Protein AF-A0A2U1M2D0-F1 (afdb_monomer_lite)

Foldseek 3Di:
DKKKFQFADDDDCVLVVLCVVVVFPWDKDDDGRMIMIDGDDDLVSLQSVLVSVVVCCVVVVTDTDQQRMEFEDDVDDPVSRVVSSVVSVYHYDYPQDDDPNDTPPDDDPPPDD

pLDDT: mean 80.69, std 11.49, range [45.34, 94.44]

Sequence (113 aa):
MALRLKSFLWNSPVIKEFLKANDMNISSLQYADDAIFFGEWSKTNALCLVHILRCFHDVSGLRISLAKCQLFGIGIPLDDVESVSRSINCSFSFFPFTYLMLVVGKGIRKIEA

Secondary structure (DSSP, 8-state):
-EEEEE-S----HHHHHHHHHTT---EEEEETTEEEEE----HHHHHHHHHHHHHHHHHH-----GGG-EEE-SS--HHHHHHHHHHTT-EE--SSEEETTEEETS-------

Structure (mmCIF, N/CA/C/O backbone):
data_AF-A0A2U1M2D0-F1
#
_entry.id   AF-A0A2U1M2D0-F1
#
loop_
_atom_site.group_PDB
_atom_site.id
_atom_site.type_symbol
_atom_site.label_atom_id
_atom_site.label_alt_id
_atom_site.label_comp_id
_atom_site.label_asym_id
_atom_site.label_entity_id
_atom_site.label_seq_id
_atom_site.pdbx_PDB_ins_code
_atom_site.Cartn_x
_atom_site.Cartn_y
_atom_site.Cartn_z
_atom_site.occupancy
_atom_site.B_iso_or_equiv
_atom_site.auth_seq_id
_atom_site.auth_comp_id
_atom_site.auth_asym_id
_atom_site.auth_atom_id
_atom_site.pdbx_PDB_model_num
ATOM 1 N N . MET A 1 1 ? 5.231 1.578 -4.857 1.00 87.69 1 MET A N 1
ATOM 2 C CA . MET A 1 1 ? 3.915 0.984 -4.532 1.00 87.69 1 MET A CA 1
ATOM 3 C C . MET A 1 1 ? 2.949 2.085 -4.126 1.00 87.69 1 MET A C 1
ATOM 5 O O . MET A 1 1 ? 3.385 3.012 -3.450 1.00 87.69 1 MET A O 1
ATOM 9 N N . ALA A 1 2 ? 1.669 1.981 -4.496 1.00 84.81 2 ALA A N 1
ATOM 10 C CA . ALA A 1 2 ? 0.603 2.765 -3.873 1.00 84.81 2 ALA A CA 1
ATOM 11 C C . ALA A 1 2 ? -0.559 1.865 -3.414 1.00 84.81 2 ALA A C 1
ATOM 13 O O . ALA A 1 2 ? -0.935 0.951 -4.140 1.00 84.81 2 ALA A O 1
ATOM 14 N N . LEU A 1 3 ? -1.121 2.107 -2.228 1.00 85.00 3 LEU A N 1
ATOM 15 C CA . LEU A 1 3 ? -2.284 1.390 -1.691 1.00 85.00 3 LEU A CA 1
ATOM 16 C C . LEU A 1 3 ? -3.397 2.394 -1.394 1.00 85.00 3 LEU A C 1
ATOM 18 O O . LEU A 1 3 ? -3.248 3.231 -0.506 1.00 85.00 3 LEU A O 1
ATOM 22 N N . ARG A 1 4 ? -4.510 2.310 -2.125 1.00 85.38 4 ARG A N 1
ATOM 23 C CA . ARG A 1 4 ? -5.698 3.136 -1.888 1.00 85.38 4 ARG A CA 1
ATOM 24 C C . ARG A 1 4 ? -6.669 2.423 -0.955 1.00 85.38 4 ARG A C 1
ATOM 26 O O . ARG A 1 4 ? -7.036 1.279 -1.214 1.00 85.38 4 ARG A O 1
ATOM 33 N N . LEU A 1 5 ? -7.132 3.131 0.066 1.00 83.25 5 LEU A N 1
ATOM 34 C CA . LEU A 1 5 ? -8.208 2.752 0.971 1.00 83.25 5 LEU A CA 1
ATOM 35 C C . LEU A 1 5 ? -9.426 3.641 0.725 1.00 83.25 5 LEU A C 1
ATOM 37 O O . LEU A 1 5 ? -9.282 4.849 0.554 1.00 83.25 5 LEU A O 1
ATOM 41 N N . LYS A 1 6 ? -10.611 3.032 0.791 1.00 71.25 6 LYS A N 1
ATOM 42 C CA . LYS A 1 6 ? -11.896 3.729 0.893 1.00 71.25 6 LYS A CA 1
ATOM 43 C C . LYS A 1 6 ? -12.496 3.430 2.263 1.00 71.25 6 LYS A C 1
ATOM 45 O O . LYS A 1 6 ? -13.111 2.374 2.436 1.00 71.25 6 LYS A O 1
ATOM 50 N N . SER A 1 7 ? -12.249 4.278 3.255 1.00 64.88 7 SER A N 1
ATOM 51 C CA . SER A 1 7 ? -12.802 4.123 4.601 1.00 64.88 7 SER A CA 1
ATOM 52 C C . SER A 1 7 ? -13.029 5.477 5.266 1.00 64.88 7 SER A C 1
ATOM 54 O O . SER A 1 7 ? -12.135 6.316 5.327 1.00 64.88 7 SER A O 1
ATOM 56 N N . PHE A 1 8 ? -14.232 5.645 5.814 1.00 52.84 8 PHE A N 1
ATOM 57 C CA . PHE A 1 8 ? -14.684 6.852 6.497 1.00 52.84 8 PHE A CA 1
ATOM 58 C C . PHE A 1 8 ? -13.845 7.119 7.759 1.00 52.84 8 PHE A C 1
ATOM 60 O O . PHE A 1 8 ? -13.628 6.208 8.557 1.00 52.84 8 PHE A O 1
ATOM 67 N N . LEU A 1 9 ? -13.438 8.382 7.937 1.00 52.00 9 LEU A N 1
ATOM 68 C CA . LEU A 1 9 ? -12.725 8.945 9.098 1.00 52.00 9 LEU A CA 1
ATOM 69 C C . LEU A 1 9 ? -11.239 8.571 9.212 1.00 52.00 9 LEU A C 1
ATOM 71 O O . LEU A 1 9 ? -10.780 8.008 10.204 1.00 52.00 9 LEU A O 1
ATOM 75 N N . TRP A 1 10 ? -10.458 8.980 8.212 1.00 55.59 10 TRP A N 1
ATOM 76 C CA . TRP A 1 10 ? -9.002 8.854 8.212 1.00 55.59 10 TRP A CA 1
ATOM 77 C C . TRP A 1 10 ? -8.335 10.199 8.547 1.00 55.59 10 TRP A C 1
ATOM 79 O O . TRP A 1 10 ? -7.843 10.902 7.674 1.00 55.59 10 TRP A O 1
ATOM 89 N N . ASN A 1 11 ? -8.378 10.599 9.820 1.00 53.12 11 ASN A N 1
ATOM 90 C CA . ASN A 1 11 ? -7.683 11.799 10.320 1.00 53.12 11 ASN A CA 1
ATOM 91 C C . ASN A 1 11 ? -7.070 11.567 11.711 1.00 53.12 11 ASN A C 1
ATOM 93 O O . ASN A 1 11 ? -7.005 12.464 12.548 1.00 53.12 11 ASN A O 1
ATOM 97 N N . SER A 1 12 ? -6.643 10.331 11.983 1.00 58.22 12 SER A N 1
ATOM 98 C CA . SER A 1 12 ? -6.046 9.989 13.270 1.00 58.22 12 SER A CA 1
ATOM 99 C C . SER A 1 12 ? -4.518 10.143 13.223 1.00 58.22 12 SER A C 1
ATOM 101 O O . SER A 1 12 ? -3.878 9.514 12.371 1.00 58.22 12 SER A O 1
ATOM 103 N N . PRO A 1 13 ? -3.898 10.925 14.132 1.00 61.84 13 PRO A N 1
ATOM 104 C CA . PRO A 1 13 ? -2.436 11.023 14.252 1.00 61.84 13 PRO A CA 1
ATOM 105 C C . PRO A 1 13 ? -1.764 9.660 14.496 1.00 61.84 13 PRO A C 1
ATOM 107 O O . PRO A 1 13 ? -0.610 9.462 14.120 1.00 61.84 13 PRO A O 1
ATOM 110 N N . VAL A 1 14 ? -2.530 8.692 15.004 1.00 64.06 14 VAL A N 1
ATOM 111 C CA . VAL A 1 14 ? -2.115 7.325 15.329 1.00 64.06 14 VAL A CA 1
ATOM 112 C C . VAL A 1 14 ? -1.447 6.610 14.147 1.00 64.06 14 VAL A C 1
ATOM 114 O O . VAL A 1 14 ? -0.417 5.969 14.313 1.00 64.06 14 VAL A O 1
ATOM 117 N N . ILE A 1 15 ? -1.956 6.751 12.919 1.00 65.44 15 ILE A N 1
ATOM 118 C CA . ILE A 1 15 ? -1.387 6.028 11.764 1.00 65.44 15 ILE A CA 1
ATOM 119 C C . ILE A 1 15 ? -0.006 6.569 11.382 1.00 65.44 15 ILE A C 1
ATOM 121 O O . ILE A 1 15 ? 0.866 5.797 10.995 1.00 65.44 15 ILE A O 1
ATOM 125 N N . LYS A 1 16 ? 0.226 7.881 11.525 1.00 67.06 16 LYS A N 1
ATOM 126 C CA . LYS A 1 16 ? 1.554 8.467 11.282 1.00 67.06 16 LYS A CA 1
ATOM 127 C C . LYS A 1 16 ? 2.572 7.954 12.301 1.00 67.06 16 LYS A C 1
ATOM 129 O O . LYS A 1 16 ? 3.705 7.670 11.922 1.00 67.06 16 LYS A O 1
ATOM 134 N N . GLU A 1 17 ? 2.161 7.792 13.557 1.00 67.44 17 GLU A N 1
ATOM 135 C CA . GLU A 1 17 ? 3.004 7.203 14.601 1.00 67.44 17 GLU A CA 1
ATOM 136 C C . GLU A 1 17 ? 3.310 5.727 14.321 1.00 67.44 17 GLU A C 1
ATOM 138 O O . GLU A 1 17 ? 4.475 5.336 14.368 1.00 67.44 17 GLU A O 1
ATOM 143 N N . PHE A 1 18 ? 2.313 4.928 13.923 1.00 69.31 18 PHE A N 1
ATOM 144 C CA . PHE A 1 18 ? 2.526 3.521 13.559 1.00 69.31 18 PHE A CA 1
ATOM 145 C C . PHE A 1 18 ? 3.456 3.346 12.353 1.00 69.31 18 PHE A C 1
ATOM 147 O O . PHE A 1 18 ? 4.284 2.437 12.349 1.00 69.31 18 PHE A O 1
ATOM 154 N N . LEU A 1 19 ? 3.353 4.206 11.334 1.00 69.50 19 LEU A N 1
ATOM 155 C CA . LEU A 1 19 ? 4.252 4.155 10.176 1.00 69.50 19 LEU A CA 1
ATOM 156 C C . LEU A 1 19 ? 5.693 4.506 10.564 1.00 69.50 19 LEU A C 1
ATOM 158 O O . LEU A 1 19 ? 6.618 3.811 10.147 1.00 69.50 19 LEU A O 1
ATOM 162 N N . LYS A 1 20 ? 5.875 5.532 11.406 1.00 69.81 20 LYS A N 1
ATOM 163 C CA . LYS A 1 20 ? 7.194 5.944 11.903 1.00 69.81 20 LYS A CA 1
ATOM 164 C C . LYS A 1 20 ? 7.835 4.876 12.793 1.00 69.81 20 LYS A C 1
ATOM 166 O O . LYS A 1 20 ? 9.037 4.680 12.716 1.00 69.81 20 LYS A O 1
ATOM 171 N N . ALA A 1 21 ? 7.045 4.170 13.601 1.00 66.19 21 ALA A N 1
ATOM 172 C CA . ALA A 1 21 ? 7.539 3.118 14.491 1.00 66.19 21 ALA A CA 1
ATOM 173 C C . ALA A 1 21 ? 8.084 1.878 13.757 1.00 66.19 21 ALA A C 1
ATOM 175 O O . ALA A 1 21 ? 8.823 1.104 14.353 1.00 66.19 21 ALA A O 1
ATOM 176 N N . ASN A 1 22 ? 7.714 1.673 12.489 1.00 67.06 22 ASN A N 1
ATOM 177 C CA . ASN A 1 22 ? 8.141 0.518 11.693 1.00 67.06 22 ASN A CA 1
ATOM 178 C C . ASN A 1 22 ? 9.255 0.859 10.683 1.00 67.06 22 ASN A C 1
ATOM 180 O O . ASN A 1 22 ? 9.485 0.069 9.770 1.00 67.06 22 ASN A O 1
ATOM 184 N N . ASP A 1 23 ? 9.887 2.040 10.793 1.00 68.06 23 ASP A N 1
ATOM 185 C CA . ASP A 1 23 ? 10.922 2.556 9.873 1.00 68.06 23 ASP A CA 1
ATOM 186 C C . ASP A 1 23 ? 10.551 2.463 8.381 1.00 68.06 23 ASP A C 1
ATOM 188 O O . ASP A 1 23 ? 11.397 2.456 7.485 1.00 68.06 23 ASP A O 1
ATOM 192 N N . MET A 1 24 ? 9.253 2.415 8.079 1.00 71.25 24 MET A N 1
ATOM 193 C CA . MET A 1 24 ? 8.790 2.352 6.707 1.00 71.25 24 MET A CA 1
ATOM 194 C C . MET A 1 24 ? 8.769 3.761 6.124 1.00 71.25 24 MET A C 1
ATOM 196 O O . MET A 1 24 ? 8.043 4.633 6.605 1.00 71.25 24 MET A O 1
ATOM 200 N N . ASN A 1 25 ? 9.516 3.979 5.040 1.00 77.62 25 ASN A N 1
ATOM 201 C CA . ASN A 1 25 ? 9.476 5.230 4.284 1.00 77.62 25 ASN A CA 1
ATOM 202 C C . ASN A 1 25 ? 8.185 5.309 3.449 1.00 77.62 25 ASN A C 1
ATOM 204 O O . ASN A 1 25 ? 8.184 5.113 2.230 1.00 77.62 25 ASN A O 1
ATOM 208 N N . ILE A 1 26 ? 7.063 5.509 4.140 1.00 80.19 26 ILE A N 1
ATOM 209 C C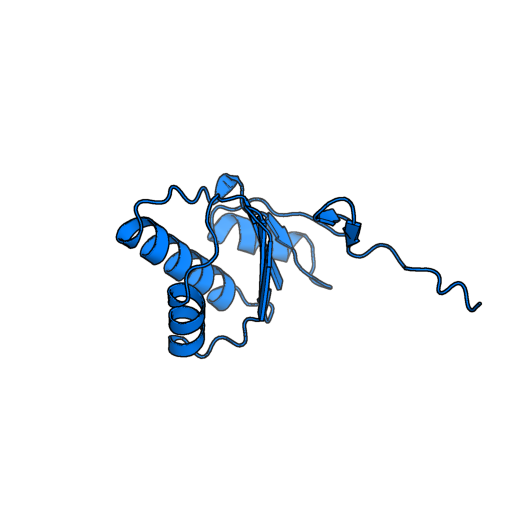A . ILE A 1 26 ? 5.725 5.562 3.561 1.00 80.19 26 ILE A CA 1
ATOM 210 C C . ILE A 1 26 ? 5.181 6.976 3.700 1.00 80.19 26 ILE A C 1
ATOM 212 O O . ILE A 1 26 ? 5.004 7.491 4.803 1.00 80.19 26 ILE A O 1
ATOM 216 N N . SER A 1 27 ? 4.863 7.591 2.567 1.00 84.12 27 SER A N 1
ATOM 217 C CA . SER A 1 27 ? 4.087 8.825 2.527 1.00 84.12 27 SER A CA 1
ATOM 218 C C . SER A 1 27 ? 2.603 8.501 2.366 1.00 84.12 27 SER A C 1
ATOM 220 O O . SER A 1 27 ? 2.221 7.421 1.917 1.00 84.12 27 SER A O 1
ATOM 222 N N . SER A 1 28 ? 1.726 9.415 2.776 1.00 84.06 28 SER A N 1
ATOM 223 C CA . SER A 1 28 ? 0.283 9.220 2.622 1.00 84.06 28 SER A CA 1
ATOM 224 C C . SER A 1 28 ? -0.403 10.494 2.151 1.00 84.06 28 SER A C 1
ATOM 226 O O . SER A 1 28 ? -0.009 11.597 2.527 1.00 84.06 28 SER A O 1
ATOM 228 N N . LEU A 1 29 ? -1.433 10.319 1.329 1.00 84.31 29 LEU A N 1
ATOM 229 C CA . LEU A 1 29 ? -2.343 11.348 0.847 1.00 84.31 29 LEU A CA 1
ATOM 230 C C . LEU A 1 29 ? -3.749 10.984 1.320 1.00 84.31 29 LEU A C 1
ATOM 232 O O . LEU A 1 29 ? -4.236 9.901 1.014 1.00 84.31 29 LEU A O 1
ATOM 236 N N . GLN A 1 30 ? -4.377 11.854 2.100 1.00 83.88 30 GLN A N 1
ATOM 237 C CA . GLN A 1 30 ? -5.644 11.569 2.772 1.00 83.88 30 GLN A CA 1
ATOM 238 C C . GLN A 1 30 ? -6.623 12.704 2.479 1.00 83.88 30 GLN A C 1
ATOM 240 O O . GLN A 1 30 ? -6.255 13.874 2.589 1.00 83.88 30 GLN A O 1
ATOM 245 N N . TYR A 1 31 ? -7.857 12.363 2.110 1.00 79.12 31 TYR A N 1
ATOM 246 C CA . TYR A 1 31 ? -8.938 13.323 1.926 1.00 79.12 31 TYR A CA 1
ATOM 247 C C . TYR A 1 31 ? -10.286 12.665 2.220 1.00 79.12 31 TYR A C 1
ATOM 249 O O . TYR A 1 31 ? -10.618 11.655 1.606 1.00 79.12 31 TYR A O 1
ATOM 257 N N . ALA A 1 32 ? -11.070 13.260 3.124 1.00 79.81 32 ALA A N 1
ATOM 258 C CA . ALA A 1 32 ? -12.366 12.741 3.567 1.00 79.81 32 ALA A CA 1
ATOM 259 C C . ALA A 1 32 ? -12.312 11.244 3.955 1.00 79.81 32 ALA A C 1
ATOM 261 O O . ALA A 1 32 ? -11.769 10.896 5.005 1.00 79.81 32 ALA A O 1
ATOM 262 N N . ASP A 1 33 ? -12.880 10.373 3.122 1.00 76.81 33 ASP A N 1
ATOM 263 C CA . ASP A 1 33 ? -12.965 8.920 3.280 1.00 76.81 33 ASP A CA 1
ATOM 264 C C . ASP A 1 33 ? -11.996 8.131 2.375 1.00 76.81 33 ASP A C 1
ATOM 266 O O . ASP A 1 33 ? -12.024 6.901 2.350 1.00 76.81 33 ASP A O 1
ATOM 270 N N . ASP A 1 34 ? -11.123 8.817 1.636 1.00 79.94 34 ASP A N 1
ATOM 271 C CA . ASP A 1 34 ? -10.203 8.235 0.660 1.00 79.94 34 ASP A CA 1
ATOM 272 C C . ASP A 1 34 ? -8.737 8.507 1.071 1.00 79.94 34 ASP A C 1
ATOM 274 O O . ASP A 1 34 ? -8.267 9.651 1.100 1.00 79.94 34 ASP A O 1
ATOM 278 N N . ALA A 1 35 ? -7.971 7.443 1.330 1.00 83.94 35 ALA A N 1
ATOM 279 C CA . ALA A 1 35 ? -6.547 7.522 1.670 1.00 83.94 35 ALA A CA 1
ATOM 280 C C . ALA A 1 35 ? -5.693 6.738 0.667 1.00 83.94 35 ALA A C 1
ATOM 282 O O . ALA A 1 35 ? -6.068 5.651 0.240 1.00 83.94 35 ALA A O 1
ATOM 283 N N . ILE A 1 36 ? -4.527 7.261 0.299 1.00 87.81 36 ILE A N 1
ATOM 284 C CA . ILE A 1 36 ? -3.530 6.585 -0.534 1.00 87.81 36 ILE A CA 1
ATOM 285 C C . ILE A 1 36 ? -2.202 6.586 0.213 1.00 87.81 36 ILE A C 1
ATOM 287 O O . ILE A 1 36 ? -1.697 7.642 0.583 1.00 87.81 36 ILE A O 1
ATOM 291 N N . PHE A 1 37 ? -1.618 5.410 0.400 1.00 88.12 37 PHE A N 1
ATOM 292 C CA . PHE A 1 37 ? -0.265 5.244 0.925 1.00 88.12 37 PHE A CA 1
ATOM 293 C C . PHE A 1 37 ? 0.693 5.018 -0.228 1.00 88.12 37 PHE A C 1
ATOM 295 O O . PHE A 1 37 ? 0.411 4.190 -1.087 1.00 88.12 37 PHE A O 1
ATOM 302 N N . PHE A 1 38 ? 1.825 5.708 -0.232 1.00 88.31 38 PHE A N 1
ATOM 303 C CA . PHE A 1 38 ? 2.912 5.511 -1.178 1.00 88.31 38 PHE A CA 1
ATOM 304 C C . PHE A 1 38 ? 4.134 5.005 -0.430 1.00 88.31 38 PHE A C 1
ATOM 306 O O . PHE A 1 38 ? 4.449 5.490 0.649 1.00 88.31 38 PHE A O 1
ATOM 313 N N . GLY A 1 39 ? 4.846 4.056 -1.017 1.00 89.38 39 GLY A N 1
ATOM 314 C CA . GLY A 1 39 ? 6.086 3.544 -0.451 1.00 89.38 39 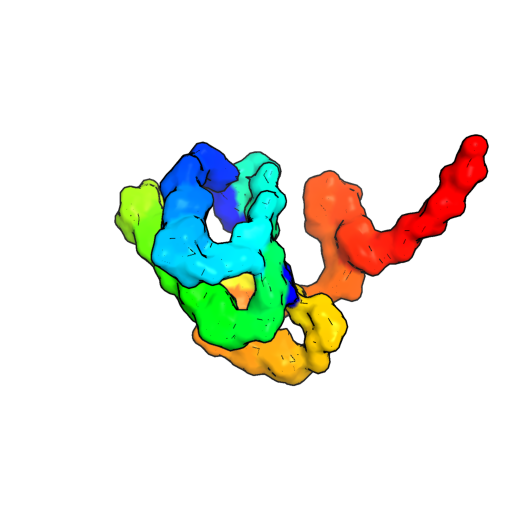GLY A CA 1
ATOM 315 C C . GLY A 1 39 ? 6.886 2.770 -1.482 1.00 89.38 39 GLY A C 1
ATOM 316 O O . GLY A 1 39 ? 6.445 2.576 -2.622 1.00 89.38 39 GLY A O 1
ATOM 317 N N . GLU A 1 40 ? 8.061 2.307 -1.080 1.00 90.06 40 GLU A N 1
ATOM 318 C CA . GLU A 1 40 ? 8.882 1.427 -1.905 1.00 90.06 40 GLU A CA 1
ATOM 319 C C . GLU A 1 40 ? 8.133 0.130 -2.252 1.00 90.06 40 GLU A C 1
ATOM 321 O O . GLU A 1 40 ? 7.312 -0.370 -1.474 1.00 90.06 40 GLU A O 1
ATOM 326 N N . TRP A 1 41 ? 8.376 -0.400 -3.453 1.00 90.81 41 TRP A N 1
ATOM 327 C CA . TRP A 1 41 ? 7.822 -1.691 -3.846 1.00 90.81 41 TRP A CA 1
ATOM 328 C C . TRP A 1 41 ? 8.506 -2.821 -3.075 1.00 90.81 41 TRP A C 1
ATOM 330 O O . TRP A 1 41 ? 9.645 -3.174 -3.349 1.00 90.81 41 TRP A O 1
ATOM 340 N N . SER A 1 42 ? 7.792 -3.400 -2.115 1.00 89.19 42 SER A N 1
ATOM 341 C CA . SER A 1 42 ? 8.239 -4.575 -1.375 1.00 89.19 42 SER A CA 1
ATOM 342 C C . SER A 1 42 ? 7.028 -5.330 -0.845 1.00 89.19 42 SER A C 1
ATOM 344 O O . SER A 1 42 ? 6.117 -4.737 -0.259 1.00 89.19 42 SER A O 1
ATOM 346 N N . LYS A 1 43 ? 7.030 -6.655 -1.017 1.00 90.38 43 LYS A N 1
ATOM 347 C CA . LYS A 1 43 ? 5.998 -7.535 -0.452 1.00 90.38 43 LYS A CA 1
ATOM 348 C C . LYS A 1 43 ? 5.927 -7.393 1.071 1.00 90.38 43 LYS A C 1
ATOM 350 O O . LYS A 1 43 ? 4.832 -7.368 1.629 1.00 90.38 43 LYS A O 1
ATOM 355 N N . THR A 1 44 ? 7.077 -7.249 1.729 1.00 89.38 44 THR A N 1
ATOM 356 C CA . THR A 1 44 ? 7.168 -7.033 3.178 1.00 89.38 44 THR A CA 1
ATOM 357 C C . THR A 1 44 ? 6.506 -5.719 3.573 1.00 89.38 44 THR A C 1
ATOM 359 O O . THR A 1 44 ? 5.659 -5.717 4.458 1.00 89.38 44 THR A O 1
ATOM 362 N N . ASN A 1 45 ? 6.784 -4.626 2.856 1.00 88.12 45 ASN A N 1
ATOM 363 C CA . ASN A 1 45 ? 6.163 -3.326 3.137 1.00 88.12 45 ASN A CA 1
ATOM 364 C C . ASN A 1 45 ? 4.639 -3.374 2.952 1.00 88.12 45 ASN A C 1
ATOM 366 O O . ASN A 1 45 ? 3.896 -2.809 3.752 1.00 88.12 45 ASN A O 1
ATOM 370 N N . ALA A 1 46 ? 4.160 -4.084 1.926 1.00 89.75 46 ALA A N 1
ATOM 371 C CA . ALA A 1 46 ? 2.732 -4.275 1.687 1.00 89.75 46 ALA A CA 1
ATOM 372 C C . ALA A 1 46 ? 2.051 -5.054 2.828 1.00 89.75 46 ALA A C 1
ATOM 374 O O . ALA A 1 46 ? 0.979 -4.665 3.297 1.00 89.75 46 ALA A O 1
ATOM 375 N N . LEU A 1 47 ? 2.688 -6.124 3.312 1.00 89.56 47 LEU A N 1
ATOM 376 C CA . LEU A 1 47 ? 2.205 -6.911 4.449 1.00 89.56 47 LEU A CA 1
ATOM 377 C C . LEU A 1 47 ? 2.229 -6.111 5.755 1.00 89.56 47 LEU A C 1
ATOM 379 O O . LEU A 1 47 ? 1.262 -6.164 6.514 1.00 89.56 47 LEU A O 1
ATOM 383 N N . CYS A 1 48 ? 3.296 -5.353 6.011 1.00 87.38 48 CYS A N 1
ATOM 384 C CA . CYS A 1 48 ? 3.400 -4.480 7.179 1.00 87.38 48 CYS A CA 1
ATOM 385 C C . CYS A 1 48 ? 2.305 -3.409 7.173 1.00 87.38 48 CYS A C 1
ATOM 387 O O . CYS A 1 48 ? 1.646 -3.205 8.190 1.00 87.38 48 CYS A O 1
ATOM 389 N N . LEU A 1 49 ? 2.036 -2.787 6.020 1.00 86.75 49 LEU A N 1
ATOM 390 C CA . LEU A 1 49 ? 0.913 -1.861 5.869 1.00 86.75 49 LEU A CA 1
ATOM 391 C C . LEU A 1 49 ? -0.416 -2.521 6.225 1.00 86.75 49 LEU A C 1
ATOM 393 O O . LEU A 1 49 ? -1.168 -1.978 7.027 1.00 86.75 49 LEU A O 1
ATOM 397 N N . VAL A 1 50 ? -0.703 -3.706 5.684 1.00 87.94 50 VAL A N 1
ATOM 398 C CA . VAL A 1 50 ? -1.949 -4.414 6.005 1.00 87.94 50 VAL A CA 1
ATOM 399 C C . VAL A 1 50 ? -2.037 -4.797 7.481 1.00 87.94 50 VAL A C 1
ATOM 401 O O . VAL A 1 50 ? -3.121 -4.689 8.054 1.00 87.94 50 VAL A O 1
ATOM 404 N N . HIS A 1 51 ? -0.932 -5.177 8.125 1.00 87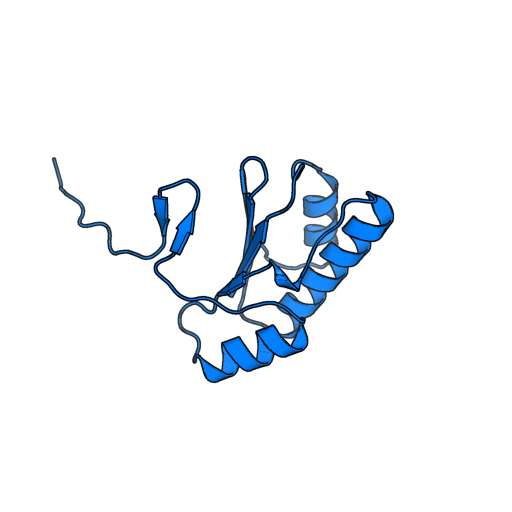.38 51 HIS A N 1
ATOM 405 C CA . HIS A 1 51 ? -0.915 -5.398 9.572 1.00 87.38 51 HIS A CA 1
ATOM 406 C C . HIS A 1 51 ? -1.256 -4.130 10.351 1.00 87.38 51 HIS A C 1
ATOM 408 O O . HIS A 1 51 ? -2.130 -4.180 11.210 1.00 87.38 51 HIS A O 1
ATOM 414 N N . ILE A 1 52 ? -0.652 -2.989 10.013 1.00 84.12 52 ILE A N 1
ATOM 415 C CA . ILE A 1 52 ? -0.969 -1.704 10.654 1.00 84.12 52 ILE A CA 1
ATOM 416 C C . ILE A 1 52 ? -2.452 -1.364 10.478 1.00 84.12 52 ILE A C 1
ATOM 418 O O . ILE A 1 52 ? -3.107 -0.947 11.430 1.00 84.12 52 ILE A O 1
ATOM 422 N N . LEU A 1 53 ? -3.006 -1.590 9.284 1.00 83.50 53 LEU A N 1
ATOM 423 C CA . LEU A 1 53 ? -4.425 -1.363 9.011 1.00 83.50 53 LEU A CA 1
ATOM 424 C C . LEU A 1 53 ? -5.332 -2.286 9.831 1.00 83.50 53 LEU A C 1
ATOM 426 O O . LEU A 1 53 ? -6.366 -1.837 10.315 1.00 83.50 53 LEU A O 1
ATOM 430 N N . ARG A 1 54 ? -4.951 -3.551 10.032 1.00 84.88 54 ARG A N 1
ATOM 431 C CA . ARG A 1 54 ? -5.686 -4.479 10.908 1.00 84.88 54 ARG A CA 1
ATOM 432 C C . ARG A 1 54 ? -5.613 -4.053 12.372 1.00 84.88 54 ARG A C 1
ATOM 434 O O . ARG A 1 54 ? -6.650 -3.946 13.010 1.00 84.88 54 ARG A O 1
ATOM 441 N N . CYS A 1 55 ? -4.431 -3.702 12.872 1.00 84.00 55 CYS A N 1
ATOM 442 C CA . CYS A 1 55 ? -4.286 -3.177 14.230 1.00 84.00 55 CYS A CA 1
ATOM 443 C C . CYS A 1 55 ? -5.133 -1.913 14.430 1.00 84.00 55 CYS A C 1
ATOM 445 O O . CYS A 1 55 ? -5.796 -1.755 15.451 1.00 84.00 55 CYS A O 1
ATOM 447 N N . PHE A 1 56 ? -5.160 -1.023 13.436 1.00 78.81 56 PHE A N 1
ATOM 448 C CA . PHE A 1 56 ? -6.000 0.166 13.484 1.00 78.81 56 PHE A CA 1
ATOM 449 C C . PHE A 1 56 ? -7.494 -0.180 13.481 1.00 78.81 56 PHE A C 1
ATOM 451 O O . PHE A 1 56 ? -8.239 0.421 14.251 1.00 78.81 56 PHE A O 1
ATOM 458 N N . HIS A 1 57 ? -7.937 -1.139 12.661 1.00 82.19 57 HIS A N 1
ATOM 459 C CA . HIS A 1 57 ? -9.309 -1.661 12.697 1.00 82.19 57 HIS A CA 1
ATOM 460 C C . HIS A 1 57 ? -9.680 -2.133 14.108 1.00 82.19 57 HIS A C 1
ATOM 462 O O . HIS A 1 57 ? -10.712 -1.727 14.635 1.00 82.19 57 HIS A O 1
ATOM 468 N N . ASP A 1 58 ? -8.813 -2.927 14.733 1.00 82.44 58 ASP A N 1
ATOM 469 C CA . ASP A 1 58 ? -9.082 -3.537 16.035 1.00 82.44 58 ASP A CA 1
ATOM 470 C C . ASP A 1 58 ? -9.136 -2.499 17.164 1.00 82.44 58 ASP A C 1
ATOM 472 O O . ASP A 1 58 ? -9.976 -2.597 18.055 1.00 82.44 58 ASP A O 1
ATOM 476 N N . VAL A 1 59 ? -8.287 -1.467 17.107 1.00 82.31 59 VAL A N 1
ATOM 477 C CA . VAL A 1 59 ? -8.248 -0.395 18.118 1.00 82.31 59 VAL A CA 1
ATOM 478 C C . VAL A 1 59 ? -9.360 0.638 17.913 1.00 82.31 59 VAL A C 1
ATOM 480 O O . VAL A 1 59 ? -9.928 1.132 18.883 1.00 82.31 59 VAL A O 1
ATOM 483 N N . SER A 1 60 ? -9.672 0.996 16.665 1.00 76.44 60 SER A N 1
ATOM 484 C CA . SER A 1 60 ? -10.662 2.042 16.359 1.00 76.44 60 SER A CA 1
ATOM 485 C C . SER A 1 60 ? -12.095 1.522 16.225 1.00 76.44 60 SER A C 1
ATOM 487 O O . SER A 1 60 ? -13.034 2.316 16.242 1.00 76.44 60 SER A O 1
ATOM 489 N N . GLY A 1 61 ? -12.275 0.211 16.030 1.00 79.06 61 GLY A N 1
ATOM 490 C CA . GLY A 1 61 ? -13.554 -0.395 15.654 1.00 79.06 61 GLY A CA 1
ATOM 491 C C . GLY A 1 61 ? -14.013 -0.048 14.230 1.00 79.06 61 GLY A C 1
ATOM 492 O O . GLY A 1 61 ? -15.131 -0.392 13.841 1.00 79.06 61 GLY A O 1
ATOM 493 N N . LEU A 1 62 ? -13.185 0.643 13.434 1.00 77.81 62 LEU A N 1
ATOM 494 C CA . LEU A 1 62 ? -13.527 1.035 12.069 1.00 77.81 62 LEU A CA 1
ATOM 495 C C . LEU A 1 62 ? -13.317 -0.127 11.107 1.00 77.81 62 LEU A C 1
ATOM 497 O O . LEU A 1 62 ? -12.208 -0.632 10.951 1.00 77.81 62 LEU A O 1
ATOM 501 N N . ARG A 1 63 ? -14.376 -0.491 10.379 1.00 76.44 63 ARG A N 1
ATOM 502 C CA . ARG A 1 63 ? -14.369 -1.607 9.430 1.00 76.44 63 ARG A CA 1
ATOM 503 C C . ARG A 1 63 ? -13.561 -1.304 8.159 1.00 76.44 63 ARG A C 1
ATOM 505 O O . AR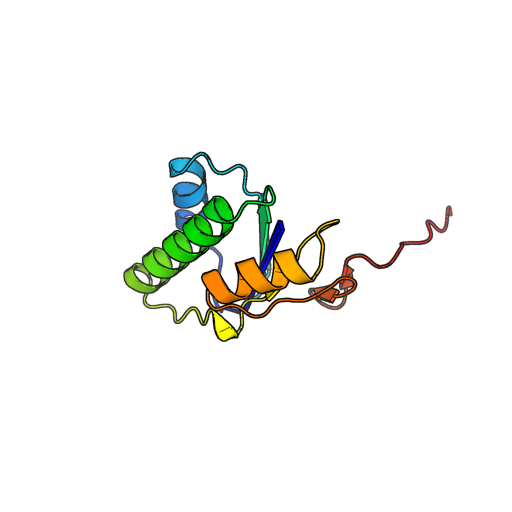G A 1 63 ? -14.115 -0.897 7.139 1.00 76.44 63 ARG A O 1
ATOM 512 N N . ILE A 1 64 ? -12.261 -1.584 8.184 1.00 79.19 64 ILE A N 1
ATOM 513 C CA . ILE A 1 64 ? -11.396 -1.588 7.000 1.00 79.19 64 ILE A CA 1
ATOM 514 C C . ILE A 1 64 ? -11.631 -2.862 6.184 1.00 79.19 64 ILE A C 1
ATOM 516 O O . ILE A 1 64 ? -11.377 -3.979 6.628 1.00 79.19 64 ILE A O 1
ATOM 520 N N . SER A 1 65 ? -12.088 -2.696 4.944 1.00 82.12 65 SER A N 1
ATOM 521 C CA . SER A 1 65 ? -12.281 -3.802 4.006 1.00 82.12 65 SER A CA 1
ATOM 522 C C . SER A 1 65 ? -11.109 -3.891 3.032 1.00 82.12 65 SER A C 1
ATOM 524 O O . SER A 1 65 ? -11.080 -3.159 2.042 1.00 82.12 65 SER A O 1
ATOM 526 N N . LEU A 1 66 ? -10.191 -4.839 3.247 1.00 83.44 66 LEU A N 1
ATOM 527 C CA . LEU A 1 66 ? -9.054 -5.079 2.340 1.00 83.44 66 LEU A CA 1
ATOM 528 C C . LEU A 1 66 ? -9.494 -5.380 0.898 1.00 83.44 66 LEU A C 1
ATOM 530 O O . LEU A 1 66 ? -8.864 -4.913 -0.044 1.00 83.44 66 LEU A O 1
ATOM 534 N N . ALA A 1 67 ? -10.655 -6.016 0.714 1.00 84.12 67 ALA A N 1
ATOM 535 C CA . ALA A 1 67 ? -11.237 -6.255 -0.610 1.00 84.12 67 ALA A CA 1
ATOM 536 C C . ALA A 1 67 ? -11.562 -4.962 -1.391 1.00 84.12 67 ALA A C 1
ATOM 538 O O . ALA A 1 67 ? -11.548 -4.964 -2.620 1.00 84.12 67 ALA A O 1
ATOM 539 N N . LYS A 1 68 ? -11.834 -3.849 -0.688 1.00 83.44 68 LYS A N 1
ATOM 540 C CA . LYS A 1 68 ? -12.078 -2.523 -1.291 1.00 83.44 68 LYS A CA 1
ATOM 541 C C . LYS A 1 68 ? -10.786 -1.735 -1.510 1.00 83.44 68 LYS A C 1
ATOM 543 O O . LYS A 1 68 ? -10.826 -0.658 -2.101 1.00 83.44 68 LYS A O 1
ATOM 548 N N . CYS A 1 69 ? -9.665 -2.241 -1.004 1.00 88.31 69 CYS A N 1
ATOM 549 C CA . CYS A 1 69 ? -8.371 -1.603 -1.150 1.00 88.31 69 CYS A CA 1
ATOM 550 C C . CYS A 1 69 ? -7.774 -1.958 -2.512 1.00 88.31 69 CYS A C 1
ATOM 552 O O . CYS A 1 69 ? -7.941 -3.079 -2.997 1.00 88.31 69 CYS A O 1
ATOM 554 N N . GLN A 1 70 ? -7.084 -0.995 -3.118 1.00 91.19 70 GLN A N 1
ATOM 555 C CA . GLN A 1 70 ? -6.485 -1.139 -4.443 1.00 91.19 70 GLN A CA 1
ATOM 556 C C . GLN A 1 70 ? -4.973 -0.946 -4.363 1.00 91.19 70 GLN A C 1
ATOM 558 O O . GLN A 1 70 ? -4.507 0.116 -3.946 1.00 91.19 70 GLN A O 1
ATOM 563 N N . LEU A 1 71 ? -4.219 -1.966 -4.768 1.00 93.31 71 LEU A N 1
ATOM 564 C CA . LEU A 1 71 ? -2.765 -1.948 -4.869 1.00 93.31 71 LEU A CA 1
ATOM 565 C C . LEU A 1 71 ? -2.324 -1.559 -6.282 1.00 93.31 71 LEU A C 1
ATOM 567 O O . LEU A 1 71 ? -2.793 -2.125 -7.266 1.00 93.31 71 LEU A O 1
ATOM 571 N N . PHE A 1 72 ? -1.369 -0.642 -6.364 1.00 92.25 72 PHE A N 1
ATOM 572 C CA . PHE A 1 72 ? -0.784 -0.158 -7.606 1.00 92.25 72 PHE A CA 1
ATOM 573 C C . PHE A 1 72 ? 0.736 -0.373 -7.588 1.00 92.25 72 PHE A C 1
ATOM 575 O O . PHE A 1 72 ? 1.448 0.113 -6.696 1.00 92.25 72 PHE A O 1
ATOM 582 N N . GLY A 1 73 ? 1.247 -1.070 -8.604 1.00 91.88 73 GLY A N 1
ATOM 583 C CA . GLY A 1 73 ? 2.675 -1.130 -8.918 1.00 91.88 73 GLY A CA 1
ATOM 584 C C . GLY A 1 73 ? 3.049 -0.038 -9.914 1.00 91.88 73 GLY A C 1
ATOM 585 O O . GLY A 1 73 ? 2.482 0.033 -10.999 1.00 91.88 73 GLY A O 1
ATOM 586 N N . ILE A 1 74 ? 3.989 0.833 -9.547 1.00 87.44 74 ILE A N 1
ATOM 587 C CA . ILE A 1 74 ? 4.497 1.891 -10.433 1.00 87.44 74 ILE A CA 1
ATOM 588 C C . ILE A 1 74 ? 5.770 1.357 -11.083 1.00 87.44 74 ILE A C 1
ATOM 590 O O . ILE A 1 74 ? 6.758 1.169 -10.381 1.00 87.44 74 ILE A O 1
ATOM 594 N N . GLY A 1 75 ? 5.733 1.093 -12.391 1.00 87.56 75 GLY A N 1
ATOM 595 C CA . GLY A 1 75 ? 6.872 0.515 -13.117 1.00 87.56 75 GLY A CA 1
ATOM 596 C C . GLY A 1 75 ? 7.163 -0.950 -12.767 1.00 87.56 75 GLY A C 1
ATOM 597 O O . GLY A 1 75 ? 8.282 -1.406 -12.967 1.00 87.56 75 GLY A O 1
ATOM 598 N N . ILE A 1 76 ? 6.177 -1.670 -12.226 1.00 92.19 76 ILE A N 1
ATOM 599 C CA . ILE A 1 76 ? 6.299 -3.073 -11.807 1.00 92.19 76 ILE A CA 1
ATOM 600 C C . ILE A 1 76 ? 5.485 -3.962 -12.761 1.00 92.19 76 ILE A C 1
ATOM 602 O O . ILE A 1 76 ? 4.384 -3.550 -13.144 1.00 92.19 76 ILE A O 1
ATOM 606 N N . PRO A 1 77 ? 5.977 -5.162 -13.131 1.00 92.06 77 PRO A N 1
ATOM 607 C CA . PRO A 1 77 ? 5.222 -6.124 -13.928 1.00 92.06 77 PRO A CA 1
ATOM 608 C C . PRO A 1 77 ? 3.875 -6.486 -13.299 1.00 92.06 77 PRO A C 1
ATOM 610 O O . PRO A 1 77 ? 3.751 -6.617 -12.083 1.00 92.06 77 PRO A O 1
ATOM 613 N N . LEU A 1 78 ? 2.859 -6.682 -14.138 1.00 90.00 78 LEU A N 1
ATOM 614 C CA . LEU A 1 78 ? 1.492 -6.969 -13.694 1.00 90.00 78 LEU A CA 1
ATOM 615 C C . LEU A 1 78 ? 1.406 -8.228 -12.828 1.00 90.00 78 LEU A C 1
ATOM 617 O O . LEU A 1 78 ? 0.739 -8.210 -11.795 1.00 90.00 78 LEU A O 1
ATOM 621 N N . ASP A 1 79 ? 2.133 -9.272 -13.218 1.00 93.19 79 ASP A N 1
ATOM 622 C CA . ASP A 1 79 ? 2.161 -10.559 -12.521 1.00 93.19 79 ASP A CA 1
ATOM 623 C C . ASP A 1 79 ? 2.687 -10.415 -11.084 1.00 93.19 79 ASP A C 1
ATOM 625 O O . ASP A 1 79 ? 2.139 -10.997 -10.144 1.00 93.19 79 ASP A O 1
ATOM 629 N N . ASP A 1 80 ? 3.696 -9.560 -10.886 1.00 93.31 80 ASP A N 1
ATOM 630 C CA . ASP A 1 80 ? 4.238 -9.253 -9.562 1.00 93.31 80 ASP A CA 1
ATOM 631 C C . ASP A 1 80 ? 3.230 -8.471 -8.720 1.00 93.31 80 ASP A C 1
ATOM 633 O O . ASP A 1 80 ? 3.049 -8.753 -7.530 1.00 93.31 80 ASP A O 1
ATOM 637 N N . VAL A 1 81 ? 2.539 -7.498 -9.326 1.00 93.75 81 VAL A N 1
ATOM 638 C CA . VAL A 1 81 ? 1.518 -6.714 -8.620 1.00 93.75 81 VAL A CA 1
ATOM 639 C C . VAL A 1 81 ? 0.370 -7.600 -8.168 1.00 93.75 81 VAL A C 1
ATOM 641 O O . VAL A 1 81 ? -0.070 -7.501 -7.021 1.00 93.75 81 VAL A O 1
ATOM 644 N N . GLU A 1 82 ? -0.076 -8.491 -9.042 1.00 94.38 82 GLU A N 1
ATOM 645 C CA . GLU A 1 82 ? -1.144 -9.437 -8.761 1.00 94.38 82 GLU A CA 1
ATOM 646 C C . GLU A 1 82 ? -0.735 -10.465 -7.690 1.00 94.38 82 GLU A C 1
ATOM 648 O O . GLU A 1 82 ? -1.506 -10.784 -6.781 1.00 94.38 82 GLU A O 1
ATOM 653 N N . SER A 1 83 ? 0.502 -10.960 -7.737 1.00 94.44 83 SER A N 1
ATOM 654 C CA . SER A 1 83 ? 1.054 -11.861 -6.719 1.00 94.44 83 SER A CA 1
ATOM 655 C C . SER A 1 83 ? 1.074 -11.216 -5.325 1.00 94.44 83 SER A C 1
ATOM 657 O O . SER A 1 83 ? 0.646 -11.817 -4.326 1.00 94.44 83 SER A O 1
ATOM 659 N N . VAL A 1 84 ? 1.510 -9.954 -5.241 1.00 93.50 84 VAL A N 1
ATOM 660 C CA . VAL A 1 84 ? 1.521 -9.204 -3.977 1.00 93.50 84 VAL A CA 1
ATOM 661 C C . VAL A 1 84 ? 0.101 -8.869 -3.520 1.00 93.50 84 VAL A C 1
ATOM 663 O O . VAL A 1 84 ? -0.196 -9.042 -2.337 1.00 93.50 84 VAL A O 1
ATOM 666 N N . SER A 1 85 ? -0.801 -8.467 -4.422 1.00 93.38 85 SER A N 1
ATOM 667 C CA . SER A 1 85 ? -2.183 -8.125 -4.060 1.00 93.38 85 SER A CA 1
ATOM 668 C C . SER A 1 85 ? -2.938 -9.327 -3.491 1.00 93.38 85 SER A C 1
ATOM 670 O O . SER A 1 85 ? -3.620 -9.201 -2.472 1.00 93.38 85 SER A O 1
ATOM 672 N N . ARG A 1 86 ? -2.749 -10.519 -4.079 1.00 93.12 86 ARG A N 1
ATOM 673 C CA . ARG A 1 86 ? -3.281 -11.784 -3.545 1.00 93.12 86 ARG A CA 1
ATOM 674 C C . ARG A 1 86 ? -2.738 -12.080 -2.150 1.00 93.12 86 ARG A C 1
ATOM 676 O O . ARG A 1 86 ? -3.505 -12.448 -1.267 1.00 93.12 86 ARG A O 1
ATOM 683 N N . SER A 1 87 ? -1.438 -11.866 -1.930 1.00 91.81 87 SER A N 1
ATOM 684 C CA . SER A 1 87 ? -0.798 -12.112 -0.628 1.00 91.81 87 SER A CA 1
ATOM 685 C C . SER A 1 87 ? -1.381 -11.247 0.496 1.00 91.81 87 SER A C 1
ATOM 687 O O . SER A 1 87 ? -1.408 -11.674 1.647 1.00 91.81 87 SER A O 1
ATOM 689 N N . ILE A 1 88 ? -1.851 -10.039 0.174 1.00 90.75 88 ILE A N 1
ATOM 690 C CA . ILE A 1 88 ? -2.428 -9.097 1.144 1.00 90.75 88 ILE A CA 1
ATOM 691 C C . ILE A 1 88 ? -3.965 -9.034 1.096 1.00 90.75 88 ILE A C 1
ATOM 693 O O . ILE A 1 88 ? -4.577 -8.234 1.805 1.00 90.75 88 ILE A O 1
ATOM 697 N N . ASN A 1 89 ? -4.587 -9.903 0.291 1.00 90.50 89 ASN A N 1
ATOM 698 C CA . ASN A 1 89 ? -6.030 -10.003 0.077 1.00 90.50 89 ASN A CA 1
ATOM 699 C C . ASN A 1 89 ? -6.691 -8.671 -0.334 1.00 90.50 89 ASN A C 1
ATOM 701 O O . ASN A 1 89 ? -7.758 -8.306 0.171 1.00 90.50 89 ASN A O 1
ATOM 705 N N . CYS A 1 90 ? -6.038 -7.930 -1.233 1.00 90.62 90 CYS A N 1
ATOM 706 C CA . CYS A 1 90 ? -6.573 -6.707 -1.822 1.00 90.62 90 CYS A CA 1
ATOM 707 C C . CYS A 1 90 ? -6.734 -6.839 -3.339 1.00 90.62 90 CYS A C 1
ATOM 709 O O . CYS A 1 90 ? -6.112 -7.684 -3.988 1.00 90.62 90 CYS A O 1
ATOM 711 N N . SER A 1 91 ? -7.538 -5.951 -3.918 1.00 91.75 91 SER A N 1
ATOM 712 C CA . SER A 1 91 ? -7.602 -5.819 -5.372 1.00 91.75 91 SER A CA 1
ATOM 713 C C . SER A 1 91 ? -6.332 -5.129 -5.878 1.00 91.75 91 SER A C 1
ATOM 715 O O . SER A 1 91 ? -5.756 -4.298 -5.175 1.00 91.75 91 SER A O 1
ATOM 717 N N . PHE A 1 92 ? -5.887 -5.437 -7.091 1.00 91.62 92 PHE A N 1
ATOM 718 C CA . PHE A 1 92 ? -4.871 -4.643 -7.786 1.00 91.62 92 PHE A CA 1
ATOM 719 C C . PHE A 1 92 ? -5.539 -3.707 -8.798 1.00 91.62 92 PHE A C 1
ATOM 721 O O . PHE A 1 92 ? -6.689 -3.905 -9.197 1.00 91.62 92 PHE A O 1
ATOM 728 N N . SER A 1 93 ? -4.864 -2.626 -9.169 1.00 89.56 93 SER A N 1
ATOM 729 C CA . SER A 1 93 ? -5.364 -1.637 -10.125 1.00 89.56 93 SER A CA 1
ATOM 730 C C . SER A 1 93 ? -4.209 -0.925 -10.828 1.00 89.56 93 SER A C 1
ATOM 732 O O . SER A 1 93 ? -3.054 -1.009 -10.406 1.00 89.56 93 SER A O 1
ATOM 734 N N . PHE A 1 94 ? -4.530 -0.215 -11.910 1.00 86.38 94 PHE A 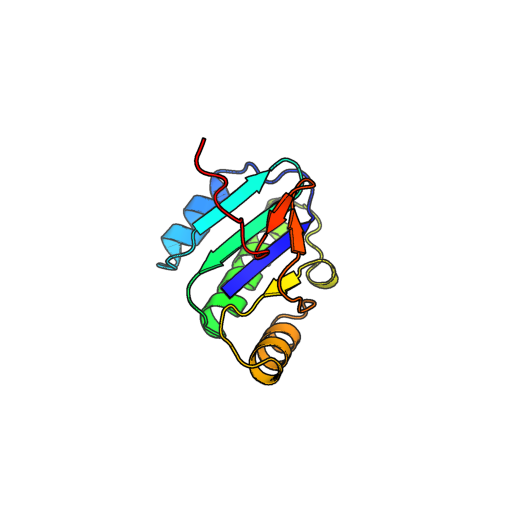N 1
ATOM 735 C CA . PHE A 1 94 ? -3.543 0.393 -12.800 1.00 86.38 94 PHE A CA 1
ATOM 736 C C . PHE A 1 94 ? -3.763 1.884 -12.984 1.00 86.38 94 PHE A C 1
ATOM 738 O O . PHE A 1 94 ? -4.845 2.416 -12.736 1.00 86.38 94 PHE A O 1
ATOM 745 N N . PHE A 1 95 ? -2.705 2.550 -13.433 1.00 83.75 95 PHE A N 1
ATOM 746 C CA . PHE A 1 95 ? -2.793 3.921 -13.900 1.00 83.75 95 PHE A CA 1
ATOM 747 C C . PHE A 1 95 ? -3.328 3.963 -15.343 1.00 83.75 95 PHE A C 1
ATOM 749 O O . PHE A 1 95 ? -3.030 3.060 -16.125 1.00 83.75 95 PHE A O 1
ATOM 756 N N . PRO A 1 96 ? -4.054 5.026 -15.725 1.00 85.81 96 PRO A N 1
ATOM 757 C CA . PRO A 1 96 ? -4.492 6.118 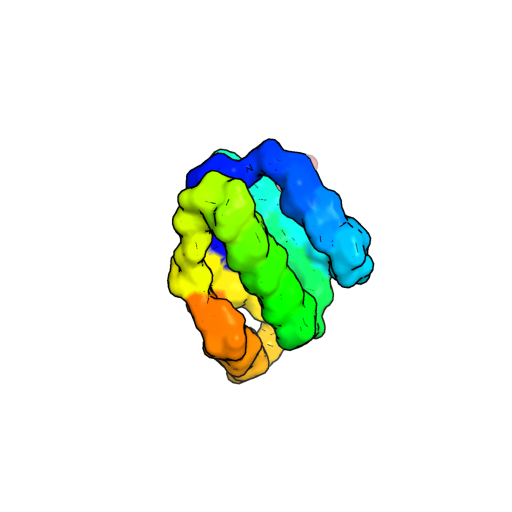-14.861 1.00 85.81 96 PRO A CA 1
ATOM 758 C C . PRO A 1 96 ? -5.713 5.735 -14.006 1.00 85.81 96 PRO A C 1
ATOM 760 O O . PRO A 1 96 ? -6.582 4.991 -14.451 1.00 85.81 96 PRO A O 1
ATOM 763 N N . PHE A 1 97 ? -5.821 6.299 -12.801 1.00 85.06 97 PHE A N 1
ATOM 764 C CA . PHE A 1 97 ? -7.004 6.138 -11.943 1.00 85.06 97 PHE A CA 1
ATOM 765 C C . PHE A 1 97 ? -7.547 7.490 -11.476 1.00 85.06 97 PHE A C 1
ATOM 767 O O . PHE A 1 97 ? -6.837 8.492 -11.483 1.00 85.06 97 PHE A O 1
ATOM 774 N N . THR A 1 98 ? -8.817 7.524 -11.064 1.00 83.31 98 THR A N 1
ATOM 775 C CA . THR A 1 98 ? -9.465 8.758 -10.592 1.00 83.31 98 THR A CA 1
ATOM 776 C C . THR A 1 98 ? -9.440 8.846 -9.066 1.00 83.31 98 THR A C 1
ATOM 778 O O . THR A 1 98 ? -9.959 7.961 -8.377 1.00 83.31 98 THR A O 1
ATOM 781 N N . TYR A 1 99 ? -8.874 9.929 -8.539 1.00 83.50 99 TYR A N 1
ATOM 782 C CA . TYR A 1 99 ? -8.868 10.305 -7.125 1.00 83.50 99 TYR A CA 1
ATOM 783 C C . TYR A 1 99 ? -9.467 11.706 -6.992 1.00 83.50 99 TYR A C 1
ATOM 785 O O . TYR A 1 99 ? -8.944 12.638 -7.589 1.00 83.50 99 TYR A O 1
ATOM 793 N N . LEU A 1 100 ? -10.577 11.857 -6.262 1.00 82.94 100 LEU A N 1
ATOM 794 C CA . LEU A 1 100 ? -11.262 13.151 -6.080 1.00 82.94 100 LEU A CA 1
ATOM 795 C C . LEU A 1 100 ? -11.591 13.876 -7.399 1.00 82.94 100 LEU A C 1
ATOM 797 O O . LEU A 1 100 ? -11.347 15.067 -7.542 1.00 82.94 100 LEU A O 1
ATOM 801 N N . MET A 1 101 ? -12.106 13.141 -8.389 1.00 83.94 101 MET A N 1
ATOM 802 C CA . MET A 1 101 ? -12.362 13.649 -9.750 1.00 83.94 101 MET A CA 1
ATOM 803 C C . MET A 1 101 ? -11.105 14.093 -10.527 1.00 83.94 101 MET A C 1
ATOM 805 O O . MET A 1 101 ? -11.220 14.584 -11.647 1.00 83.94 101 MET A O 1
ATOM 809 N N . LEU A 1 102 ? -9.902 13.863 -9.992 1.00 83.81 102 LEU A N 1
ATOM 810 C CA . LEU A 1 102 ? -8.628 14.107 -10.664 1.00 83.81 102 LEU A CA 1
ATOM 811 C C . LEU A 1 102 ? -8.050 12.798 -11.201 1.00 83.81 102 LEU A C 1
ATOM 813 O O . LEU A 1 102 ? -7.999 11.783 -10.503 1.00 83.81 102 LEU A O 1
ATOM 817 N N . VAL A 1 103 ? -7.595 12.818 -12.452 1.00 84.31 103 VAL A N 1
ATOM 818 C CA . VAL A 1 103 ? -6.974 11.652 -13.088 1.00 84.31 103 VAL A CA 1
ATOM 819 C C . VAL A 1 103 ? -5.486 11.622 -12.746 1.00 84.31 103 VAL A C 1
ATOM 821 O O . VAL A 1 103 ? -4.709 12.442 -13.228 1.00 84.31 103 VAL A O 1
ATOM 824 N N . VAL A 1 104 ? -5.082 10.649 -11.936 1.00 84.12 104 VAL A N 1
ATOM 825 C CA . VAL A 1 104 ? -3.688 10.425 -11.544 1.00 84.12 104 VAL A CA 1
ATOM 826 C C . VAL A 1 104 ? -3.012 9.526 -12.578 1.00 84.12 104 VAL A C 1
ATOM 828 O O . VAL A 1 104 ? -3.567 8.504 -12.979 1.00 84.12 104 VAL A O 1
ATOM 831 N N . GLY A 1 105 ? -1.804 9.893 -13.013 1.00 78.81 105 GLY A N 1
ATOM 832 C CA . GLY A 1 105 ? -0.996 9.110 -13.960 1.00 78.81 105 GLY A CA 1
ATOM 833 C C . GLY A 1 105 ? -1.344 9.307 -15.438 1.00 78.81 105 GLY A C 1
ATOM 834 O O . GLY A 1 105 ? -0.726 8.681 -16.294 1.00 78.81 105 GLY A O 1
ATOM 835 N N . LYS A 1 106 ? -2.293 10.192 -15.765 1.00 78.62 106 LYS A N 1
ATOM 836 C CA . LYS A 1 106 ? -2.481 10.673 -17.140 1.00 78.62 106 LYS A CA 1
ATOM 837 C C . LYS A 1 106 ? -1.510 11.826 -17.380 1.00 78.62 106 LYS A C 1
ATOM 839 O O . LYS A 1 106 ? -1.467 12.755 -16.579 1.00 78.62 106 LYS A O 1
ATOM 844 N N . GLY A 1 107 ? -0.730 11.758 -18.461 1.00 68.00 107 GLY A N 1
ATOM 845 C CA . GLY A 1 107 ? 0.234 12.802 -18.810 1.00 68.00 107 GLY A CA 1
ATOM 846 C C . GLY A 1 107 ? -0.440 14.172 -18.857 1.00 68.00 107 GLY A C 1
ATOM 847 O O . GLY A 1 107 ? -1.333 14.405 -19.674 1.00 68.00 107 GLY A O 1
ATOM 848 N N . ILE A 1 108 ? -0.030 15.070 -17.963 1.00 62.81 108 ILE A N 1
ATOM 849 C CA . ILE A 1 108 ? -0.460 16.463 -17.998 1.00 62.81 108 ILE A CA 1
ATOM 850 C C . ILE A 1 108 ? 0.358 17.106 -19.113 1.00 62.81 108 ILE A C 1
ATOM 852 O O . ILE A 1 108 ? 1.569 17.274 -18.982 1.00 62.81 108 ILE A O 1
ATOM 856 N N . ARG A 1 109 ? -0.283 17.445 -20.234 1.00 61.41 109 ARG A N 1
ATOM 857 C CA . ARG A 1 109 ? 0.331 18.380 -21.179 1.00 61.41 109 ARG A CA 1
ATOM 858 C C . ARG A 1 109 ? 0.442 19.702 -20.426 1.00 61.41 109 ARG A C 1
ATOM 860 O O . ARG A 1 109 ? -0.592 20.291 -20.120 1.00 61.41 109 ARG A O 1
ATOM 867 N N . LYS A 1 110 ? 1.658 20.132 -20.070 1.00 57.41 110 LYS A N 1
ATOM 868 C CA . LYS A 1 110 ? 1.885 21.517 -19.646 1.00 57.41 110 LYS A CA 1
ATOM 869 C C . LYS A 1 110 ? 1.401 22.392 -20.797 1.00 57.41 110 LYS A C 1
ATOM 871 O O . LYS A 1 110 ? 1.983 22.360 -21.875 1.00 57.41 110 LYS A O 1
ATOM 876 N N . ILE A 1 111 ? 0.295 23.093 -20.591 1.00 59.75 111 ILE A N 1
ATOM 877 C CA . ILE A 1 111 ? -0.034 24.244 -21.417 1.00 59.75 111 ILE A CA 1
ATOM 878 C C . ILE A 1 111 ? 0.734 25.367 -20.735 1.00 59.75 111 ILE A C 1
ATOM 880 O O . ILE A 1 111 ? 0.346 25.814 -19.658 1.00 59.75 111 ILE A O 1
ATOM 884 N N . GLU A 1 112 ? 1.909 25.683 -21.271 1.00 47.66 112 GLU A N 1
ATOM 885 C CA . GLU A 1 112 ? 2.610 26.908 -20.902 1.00 47.66 112 GLU A CA 1
ATOM 886 C C . GLU A 1 112 ? 1.710 28.072 -21.335 1.00 47.66 112 GLU A C 1
ATOM 888 O O . GLU A 1 112 ? 1.259 28.111 -22.483 1.00 47.66 112 GLU A O 1
ATOM 893 N N . ALA A 1 113 ? 1.359 28.923 -20.374 1.00 45.34 113 ALA A N 1
ATOM 894 C CA . ALA A 1 113 ? 0.594 30.150 -20.563 1.00 45.34 113 ALA A CA 1
ATOM 895 C C . ALA A 1 113 ? 1.542 31.343 -20.454 1.00 45.34 113 ALA A C 1
ATOM 897 O O . ALA A 1 113 ? 2.480 31.252 -19.626 1.00 45.34 113 ALA A O 1
#

Radius of gyration: 14.55 Å; chains: 1; bounding box: 26×42×40 Å

Organism: Artemisia annua (NCBI:txid35608)